Protein AF-A5ZPE4-F1 (afdb_monomer_lite)

Foldseek 3Di:
DPVVVLQVVLQVQLQVVCVVVPQPPWGWDDPPQAIEIEGQAQDDDPVRLVVSLVSSCVRVVHHSVRYHYHHDDVDDPDRPPDDPPPPPDDPDDDDDDDDDPDDDDDDDDDDDDDDDDD

Structure (mmCIF, N/CA/C/O backbone):
data_AF-A5ZPE4-F1
#
_entry.id   AF-A5ZPE4-F1
#
loop_
_atom_site.group_PDB
_atom_site.id
_atom_site.type_symbol
_atom_site.label_atom_id
_atom_site.label_alt_id
_atom_site.label_comp_id
_atom_site.label_asym_id
_atom_site.label_entity_id
_atom_site.label_seq_id
_atom_site.pdbx_PDB_ins_code
_atom_site.Cartn_x
_atom_site.Cartn_y
_atom_site.Cartn_z
_atom_site.occupancy
_atom_site.B_iso_or_equiv
_atom_site.auth_seq_id
_atom_site.auth_comp_id
_atom_site.auth_asym_id
_atom_site.auth_atom_id
_atom_site.pdbx_PDB_model_num
ATOM 1 N N . MET A 1 1 ? -8.474 10.513 23.363 1.00 57.41 1 MET A N 1
ATOM 2 C CA . MET A 1 1 ? -7.101 10.505 22.813 1.00 57.41 1 MET A CA 1
ATOM 3 C C . MET A 1 1 ? -6.744 9.119 22.255 1.00 57.41 1 MET A C 1
ATOM 5 O O . MET A 1 1 ? -5.637 8.667 22.477 1.00 57.41 1 MET A O 1
ATOM 9 N N . VAL A 1 2 ? -7.666 8.421 21.573 1.00 58.62 2 VAL A N 1
ATOM 10 C CA . VAL A 1 2 ? -7.453 7.013 21.153 1.00 58.62 2 VAL A CA 1
ATOM 11 C C . VAL A 1 2 ? -7.204 6.913 19.642 1.00 58.62 2 VAL A C 1
ATOM 13 O O . VAL A 1 2 ? -6.276 6.241 19.219 1.00 58.62 2 VAL A O 1
ATOM 16 N N . GLN A 1 3 ? -7.904 7.729 18.849 1.00 59.62 3 GLN A N 1
ATOM 17 C CA . GLN A 1 3 ? -7.822 7.690 17.381 1.00 59.62 3 GLN A CA 1
ATOM 18 C C . GLN A 1 3 ? -6.437 8.028 16.801 1.00 59.62 3 GLN A C 1
ATOM 20 O O . GLN A 1 3 ? -6.078 7.514 15.751 1.00 59.62 3 GLN A O 1
ATOM 25 N N . MET A 1 4 ? -5.641 8.867 17.475 1.00 63.00 4 MET A N 1
ATOM 26 C CA . MET A 1 4 ? -4.302 9.235 16.982 1.00 63.00 4 MET A CA 1
ATOM 27 C C . MET A 1 4 ? -3.289 8.094 17.139 1.00 63.00 4 MET A C 1
ATOM 29 O O . MET A 1 4 ? -2.335 8.022 16.379 1.00 63.00 4 MET A O 1
ATOM 33 N N . THR A 1 5 ? -3.494 7.192 18.103 1.00 71.75 5 THR A N 1
ATOM 34 C CA . THR A 1 5 ? -2.616 6.029 18.303 1.00 71.75 5 THR A CA 1
ATOM 35 C C . THR A 1 5 ? -2.948 4.920 17.313 1.00 71.75 5 THR A C 1
ATOM 37 O O . THR A 1 5 ? -2.042 4.318 16.751 1.00 71.75 5 THR A O 1
ATOM 40 N N . GLU A 1 6 ? -4.235 4.707 17.037 1.00 81.50 6 GLU A N 1
ATOM 41 C CA . GLU A 1 6 ? -4.687 3.666 16.110 1.00 81.50 6 GLU A CA 1
ATOM 42 C C . GLU A 1 6 ? -4.182 3.900 14.679 1.00 81.50 6 GLU A C 1
ATOM 44 O O . GLU A 1 6 ? -3.850 2.943 13.983 1.00 81.50 6 GLU A O 1
ATOM 49 N N . ILE A 1 7 ? -4.099 5.160 14.237 1.00 86.69 7 ILE A N 1
ATOM 50 C CA . ILE A 1 7 ? -3.554 5.506 12.917 1.00 86.69 7 ILE A CA 1
ATOM 51 C C . ILE A 1 7 ? -2.062 5.161 12.853 1.00 86.69 7 ILE A C 1
ATOM 53 O O . ILE A 1 7 ? -1.657 4.414 11.965 1.00 86.69 7 ILE A O 1
ATOM 57 N N . SER A 1 8 ? -1.271 5.598 13.836 1.00 87.69 8 SER A N 1
ATOM 58 C CA . SER A 1 8 ? 0.170 5.318 13.865 1.00 87.69 8 SER A CA 1
ATOM 59 C C . SER A 1 8 ? 0.504 3.831 14.010 1.00 87.69 8 SER A C 1
ATOM 61 O O . SER A 1 8 ? 1.482 3.357 13.439 1.00 87.69 8 SER A O 1
ATOM 63 N N . GLU A 1 9 ? -0.309 3.057 14.734 1.00 90.25 9 GLU A N 1
ATOM 64 C CA . GLU A 1 9 ? -0.143 1.599 14.802 1.00 90.25 9 GLU A CA 1
ATOM 65 C C . GLU A 1 9 ? -0.414 0.927 13.450 1.00 90.25 9 GLU A C 1
ATOM 67 O O . GLU A 1 9 ? 0.289 -0.013 13.068 1.00 90.25 9 GLU A O 1
ATOM 72 N N . LYS A 1 10 ? -1.421 1.405 12.709 1.00 91.56 10 LYS A N 1
ATOM 73 C CA . LYS A 1 10 ? -1.749 0.904 11.370 1.00 91.56 10 LYS A CA 1
ATOM 74 C C . LYS A 1 10 ? -0.679 1.265 10.340 1.00 91.56 10 LYS A C 1
ATOM 76 O O . LYS A 1 10 ? -0.350 0.399 9.531 1.00 91.56 10 LYS A O 1
ATOM 81 N N . GLU A 1 11 ? -0.141 2.485 10.390 1.00 92.44 11 GLU A N 1
ATOM 82 C CA . GLU A 1 11 ? 1.004 2.938 9.579 1.00 92.44 11 GLU A CA 1
ATOM 83 C C . GLU A 1 11 ? 2.192 1.999 9.774 1.00 92.44 11 GLU A C 1
ATOM 85 O O . GLU A 1 11 ? 2.601 1.315 8.837 1.00 92.44 11 GLU A O 1
ATOM 90 N N . ALA A 1 12 ? 2.649 1.850 11.021 1.00 92.31 12 ALA A N 1
ATOM 91 C CA . ALA A 1 12 ? 3.785 0.996 11.345 1.00 92.31 12 ALA A CA 1
ATOM 92 C C . ALA A 1 12 ? 3.551 -0.467 10.927 1.00 92.31 12 ALA A C 1
ATOM 94 O O . ALA A 1 12 ? 4.443 -1.129 10.400 1.00 92.31 12 ALA A O 1
ATOM 95 N N . ALA A 1 13 ? 2.337 -0.994 11.120 1.00 92.94 13 ALA A N 1
ATOM 96 C CA . ALA A 1 13 ? 2.007 -2.357 10.712 1.00 92.94 13 ALA A CA 1
ATOM 97 C C . ALA A 1 13 ? 1.986 -2.549 9.186 1.00 92.94 13 ALA A C 1
ATOM 99 O O . ALA A 1 13 ? 2.258 -3.658 8.715 1.00 92.94 13 ALA A O 1
ATOM 100 N N . ALA A 1 14 ? 1.618 -1.518 8.421 1.00 93.75 14 ALA A N 1
ATOM 101 C CA . ALA A 1 14 ? 1.666 -1.544 6.964 1.00 93.75 14 ALA A CA 1
ATOM 102 C C . ALA A 1 14 ? 3.118 -1.475 6.473 1.00 93.75 14 ALA A C 1
ATOM 104 O O . ALA A 1 14 ? 3.523 -2.353 5.714 1.00 93.75 14 ALA A O 1
ATOM 105 N N . GLU A 1 15 ? 3.913 -0.527 6.976 1.00 94.19 15 GLU A N 1
ATOM 106 C CA . GLU A 1 15 ? 5.339 -0.370 6.649 1.00 94.19 15 GLU A CA 1
ATOM 107 C C . GLU A 1 15 ? 6.129 -1.655 6.911 1.00 94.19 15 GLU A C 1
ATOM 109 O O . GLU A 1 15 ? 6.791 -2.170 6.013 1.00 94.19 15 GLU A O 1
ATOM 114 N N . MET A 1 16 ? 5.957 -2.273 8.084 1.00 94.00 16 MET A N 1
ATOM 115 C CA . MET A 1 16 ? 6.618 -3.542 8.410 1.00 94.00 16 MET A CA 1
ATOM 116 C C . MET A 1 16 ? 6.304 -4.665 7.411 1.00 94.00 16 MET A C 1
ATOM 118 O O . MET A 1 16 ? 7.143 -5.529 7.145 1.00 94.00 16 MET A O 1
ATOM 122 N N . LEU A 1 17 ? 5.076 -4.710 6.886 1.00 93.88 17 LEU A N 1
ATOM 123 C CA . LEU A 1 17 ? 4.707 -5.710 5.887 1.00 93.88 17 LEU A CA 1
ATOM 124 C C . LEU A 1 17 ? 5.238 -5.374 4.500 1.00 93.88 17 LEU A C 1
ATOM 126 O O . LEU A 1 17 ? 5.575 -6.299 3.765 1.00 93.88 17 LEU A O 1
ATOM 130 N N . LEU A 1 18 ? 5.292 -4.092 4.150 1.00 93.25 18 LEU A N 1
ATOM 131 C CA . LEU A 1 18 ? 5.890 -3.630 2.904 1.00 93.25 18 LEU A CA 1
ATOM 132 C C . LEU A 1 18 ? 7.384 -3.980 2.878 1.00 93.25 18 LEU A C 1
ATOM 134 O O . LEU A 1 18 ? 7.837 -4.638 1.941 1.00 93.25 18 LEU A O 1
ATOM 138 N N . GLU A 1 19 ? 8.113 -3.705 3.959 1.00 91.94 19 GLU A N 1
ATOM 139 C CA . GLU A 1 19 ? 9.517 -4.103 4.105 1.00 91.94 19 GLU A CA 1
ATOM 140 C C . GLU A 1 19 ? 9.699 -5.623 4.005 1.00 91.94 19 GLU A C 1
ATOM 142 O O . GLU A 1 19 ? 10.543 -6.110 3.253 1.00 91.94 19 GLU A O 1
ATOM 147 N N . ALA A 1 20 ? 8.857 -6.408 4.689 1.00 92.81 20 ALA A N 1
ATOM 148 C CA . ALA A 1 20 ? 8.918 -7.872 4.636 1.00 92.81 20 ALA A CA 1
ATOM 149 C C . ALA A 1 20 ? 8.652 -8.454 3.232 1.00 92.81 20 ALA A C 1
ATOM 151 O O . ALA A 1 20 ? 8.964 -9.620 2.976 1.00 92.81 20 ALA A O 1
ATOM 152 N N . LYS A 1 21 ? 8.046 -7.671 2.334 1.00 90.50 21 LYS A N 1
ATOM 153 C CA . LYS A 1 21 ? 7.793 -8.034 0.934 1.00 90.50 21 LYS A CA 1
ATOM 154 C C . LYS A 1 21 ? 8.904 -7.600 -0.019 1.00 90.50 21 LYS A C 1
ATOM 156 O O . LYS A 1 21 ? 8.886 -8.047 -1.161 1.00 90.50 21 LYS A O 1
ATOM 161 N N . GLY A 1 22 ? 9.870 -6.816 0.454 1.00 89.94 22 GLY A N 1
ATOM 162 C CA . GLY A 1 22 ? 10.980 -6.296 -0.343 1.00 89.94 22 GLY A CA 1
ATOM 163 C C . GLY A 1 22 ? 10.870 -4.809 -0.679 1.00 89.94 22 GLY A C 1
ATOM 164 O O . GLY A 1 22 ? 11.771 -4.288 -1.322 1.00 89.94 22 GLY A O 1
ATOM 165 N N . PHE A 1 23 ? 9.824 -4.111 -0.223 1.00 91.19 23 PHE A N 1
ATOM 166 C CA . PHE A 1 23 ? 9.705 -2.656 -0.363 1.00 91.19 23 PHE A CA 1
ATOM 167 C C . PHE A 1 23 ? 10.455 -1.964 0.784 1.00 91.19 23 PHE A C 1
ATOM 169 O O . PHE A 1 23 ? 9.853 -1.406 1.702 1.00 91.19 23 PHE A O 1
ATOM 176 N N . GLU A 1 24 ? 11.782 -2.085 0.786 1.00 89.44 24 GLU A N 1
ATOM 177 C CA . GLU A 1 24 ? 12.630 -1.505 1.832 1.00 89.44 24 GLU A CA 1
ATOM 178 C C . GLU A 1 24 ? 12.496 0.022 1.873 1.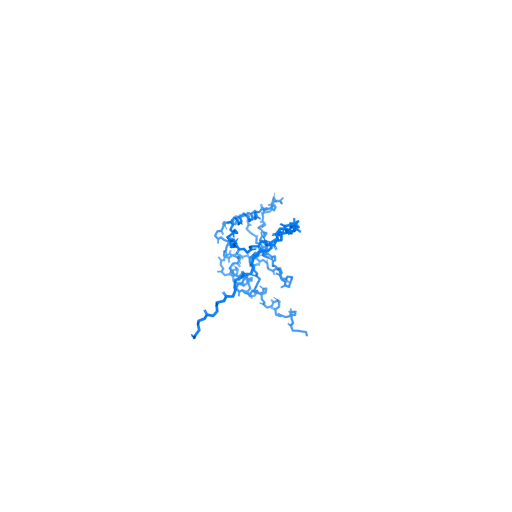00 89.44 24 GLU A C 1
ATOM 180 O O . GLU A 1 24 ? 12.491 0.682 0.837 1.00 89.44 24 GLU A O 1
ATOM 185 N N . ASN A 1 25 ? 12.445 0.596 3.080 1.00 89.69 25 ASN A N 1
ATOM 186 C CA . ASN A 1 25 ? 12.300 2.040 3.306 1.00 89.69 25 ASN A CA 1
ATOM 187 C C . ASN A 1 25 ? 11.023 2.652 2.689 1.00 89.69 25 ASN A C 1
ATOM 189 O O . ASN A 1 25 ? 10.983 3.857 2.429 1.00 89.69 25 ASN A O 1
ATOM 193 N N . ALA A 1 26 ? 9.987 1.844 2.444 1.00 91.38 26 ALA A N 1
ATOM 194 C CA . ALA A 1 26 ? 8.676 2.360 2.081 1.00 91.38 26 ALA A CA 1
ATOM 195 C C . ALA A 1 26 ? 8.044 3.085 3.277 1.00 91.38 26 ALA A C 1
ATOM 197 O O . ALA A 1 26 ? 8.046 2.568 4.393 1.00 91.38 26 ALA A O 1
ATOM 198 N N . ILE A 1 27 ? 7.485 4.266 3.027 1.00 92.44 27 ILE A N 1
ATOM 199 C CA . ILE A 1 27 ? 6.838 5.096 4.046 1.00 92.44 27 ILE A CA 1
ATOM 200 C C . ILE A 1 27 ? 5.346 5.160 3.760 1.00 92.44 27 ILE A C 1
ATOM 202 O O . ILE A 1 27 ? 4.945 5.389 2.616 1.00 92.44 27 ILE A O 1
ATOM 206 N N . VAL A 1 28 ? 4.530 4.986 4.797 1.00 92.88 28 VAL A N 1
ATOM 207 C CA . VAL A 1 28 ? 3.071 5.065 4.715 1.00 92.88 28 VAL A CA 1
ATOM 208 C C . VAL A 1 28 ? 2.590 6.225 5.572 1.00 92.88 28 VAL A C 1
ATOM 210 O O . VAL A 1 28 ? 2.809 6.256 6.780 1.00 92.88 28 VAL A O 1
ATOM 213 N N . ASN A 1 29 ? 1.885 7.165 4.953 1.00 91.56 29 ASN A N 1
ATOM 214 C CA . ASN A 1 29 ? 1.207 8.245 5.649 1.00 91.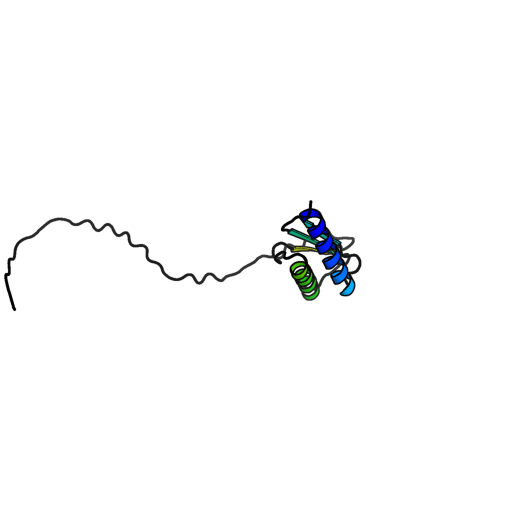56 29 ASN A CA 1
ATOM 215 C C . ASN A 1 29 ? -0.305 8.072 5.539 1.00 91.56 29 ASN A C 1
ATOM 217 O O . ASN A 1 29 ? -0.851 7.958 4.445 1.00 91.56 29 ASN A O 1
ATOM 221 N N . LEU A 1 30 ? -0.988 8.059 6.676 1.00 90.75 30 LEU A N 1
ATOM 222 C CA . LEU A 1 30 ? -2.433 7.939 6.752 1.00 90.75 30 LEU A CA 1
ATOM 223 C C . LEU A 1 30 ? -3.032 9.249 7.249 1.00 90.75 30 LEU A C 1
ATOM 225 O O . LEU A 1 30 ? -2.858 9.666 8.395 1.00 90.75 30 LEU A O 1
ATOM 229 N N . THR A 1 31 ? -3.838 9.867 6.397 1.00 88.19 31 THR A N 1
ATOM 230 C CA . THR A 1 31 ? -4.583 11.091 6.692 1.00 88.19 31 THR A CA 1
ATOM 231 C C . THR A 1 31 ? -6.065 10.768 6.865 1.00 88.19 31 THR A C 1
ATOM 233 O O . THR A 1 31 ? -6.934 11.215 6.124 1.00 88.19 31 THR A O 1
ATOM 236 N N . GLY A 1 32 ? -6.371 9.962 7.886 1.00 83.69 32 GLY A N 1
ATOM 237 C CA . GLY A 1 32 ? -7.738 9.565 8.235 1.00 83.69 32 GLY A CA 1
ATOM 238 C C . GLY A 1 32 ? -8.347 8.572 7.243 1.00 83.69 32 GLY A C 1
ATOM 239 O O . GLY A 1 32 ? -8.401 7.380 7.536 1.00 83.69 32 GLY A O 1
ATOM 240 N N . GLU A 1 33 ? -8.815 9.065 6.098 1.00 86.31 33 GLU A N 1
ATOM 241 C CA . GLU A 1 33 ? -9.503 8.276 5.061 1.00 86.31 33 GLU A CA 1
ATOM 242 C C . GLU A 1 33 ? -8.642 8.039 3.809 1.00 86.31 33 GLU A C 1
ATOM 244 O O . GLU A 1 33 ? -9.013 7.232 2.959 1.00 86.31 33 GLU A O 1
ATOM 249 N N . THR A 1 34 ? -7.486 8.698 3.716 1.00 90.25 34 THR A N 1
ATOM 250 C CA . THR A 1 34 ? -6.539 8.612 2.595 1.00 90.25 34 THR A CA 1
ATOM 251 C C . THR A 1 34 ? -5.197 8.037 3.032 1.00 90.25 34 THR A C 1
ATOM 253 O O . THR A 1 34 ? -4.792 8.194 4.190 1.00 90.25 34 THR A O 1
ATOM 256 N N . ALA A 1 35 ? -4.528 7.337 2.114 1.00 92.88 35 ALA A N 1
ATOM 257 C CA . ALA A 1 35 ? -3.214 6.748 2.332 1.00 92.88 35 ALA A CA 1
ATOM 258 C C . ALA A 1 35 ? -2.242 7.154 1.227 1.00 92.88 35 ALA A C 1
ATOM 260 O O . ALA A 1 35 ? -2.480 6.879 0.053 1.00 92.88 35 ALA A O 1
ATOM 261 N N . ASP A 1 36 ? -1.110 7.715 1.621 1.00 93.75 36 ASP A N 1
ATOM 262 C CA . ASP A 1 36 ? -0.007 8.039 0.732 1.00 93.75 36 ASP A CA 1
ATOM 263 C C . ASP A 1 36 ? 1.146 7.078 1.016 1.00 93.75 36 ASP A C 1
ATOM 265 O O . ASP A 1 36 ? 1.626 6.973 2.147 1.00 93.75 36 ASP A O 1
ATOM 269 N N . VAL A 1 37 ? 1.584 6.351 -0.009 1.00 92.62 37 VAL A N 1
ATOM 270 C CA . VAL A 1 37 ? 2.687 5.395 0.079 1.00 92.62 37 VAL A CA 1
ATOM 271 C C . VAL A 1 37 ? 3.829 5.880 -0.792 1.00 92.62 37 VAL A C 1
ATOM 273 O O . VAL A 1 37 ? 3.684 6.013 -2.007 1.00 92.62 37 VAL A O 1
ATOM 276 N N . VAL A 1 38 ? 4.984 6.109 -0.180 1.00 92.38 38 VAL A N 1
ATOM 277 C CA . VAL A 1 38 ? 6.210 6.476 -0.889 1.00 92.38 38 VAL A CA 1
ATOM 278 C C . VAL A 1 38 ? 7.132 5.271 -0.900 1.00 92.38 38 VAL A C 1
ATOM 280 O O . VAL A 1 38 ? 7.502 4.772 0.161 1.00 92.38 38 VAL A O 1
ATOM 283 N N . VAL A 1 39 ? 7.505 4.806 -2.091 1.00 91.56 39 VAL A N 1
ATOM 284 C CA . VAL A 1 39 ? 8.400 3.655 -2.256 1.00 91.56 39 VAL A CA 1
ATOM 285 C C . VAL A 1 39 ? 9.680 4.114 -2.946 1.00 91.56 39 VAL A C 1
ATOM 287 O O . VAL A 1 39 ? 9.599 4.670 -4.041 1.00 91.56 39 VAL A O 1
ATOM 290 N N . PRO A 1 40 ? 10.868 3.873 -2.367 1.00 89.06 40 PRO A N 1
ATOM 291 C CA . PRO A 1 40 ? 12.145 4.219 -2.981 1.00 89.06 40 PRO A CA 1
ATOM 292 C C . PRO A 1 40 ? 12.583 3.181 -4.027 1.00 89.06 40 PRO A C 1
ATOM 294 O O . PRO A 1 40 ? 13.732 2.749 -4.057 1.00 89.06 40 PRO A O 1
ATOM 297 N N . GLU A 1 41 ? 11.651 2.781 -4.891 1.00 84.25 41 GLU A N 1
ATOM 298 C CA . GLU A 1 41 ? 11.930 2.062 -6.129 1.00 84.25 41 GLU A CA 1
ATOM 299 C C . GLU A 1 41 ? 11.626 2.979 -7.312 1.00 84.25 41 GLU A C 1
ATOM 301 O O . GLU A 1 41 ? 10.617 3.689 -7.325 1.00 84.25 41 GLU A O 1
ATOM 306 N N . ALA A 1 42 ? 12.504 2.952 -8.316 1.00 78.00 42 ALA A N 1
ATOM 307 C CA . ALA A 1 42 ? 12.365 3.780 -9.509 1.00 78.00 42 ALA A CA 1
ATOM 308 C C . ALA A 1 42 ? 11.190 3.339 -10.393 1.00 78.00 42 ALA A C 1
ATOM 310 O O . ALA A 1 42 ? 10.547 4.173 -11.027 1.00 78.00 42 ALA A O 1
ATOM 311 N N . GLU A 1 43 ? 10.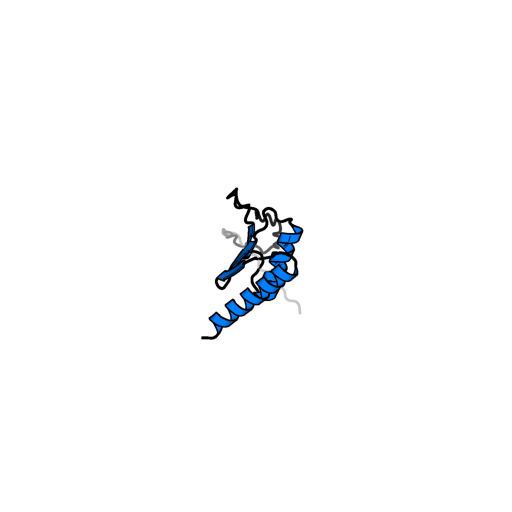910 2.037 -10.428 1.00 81.44 43 GLU A N 1
ATOM 312 C CA . GLU A 1 43 ? 9.846 1.446 -11.229 1.00 81.44 43 GLU A CA 1
ATOM 313 C C . GLU A 1 43 ? 9.097 0.420 -10.379 1.00 81.44 43 GLU A C 1
ATOM 315 O O . GLU A 1 43 ? 9.713 -0.409 -9.718 1.00 81.44 43 GLU A O 1
ATOM 320 N N . LEU A 1 44 ? 7.766 0.496 -10.405 1.00 86.19 44 LEU A N 1
ATOM 321 C CA . LEU A 1 44 ? 6.876 -0.466 -9.763 1.00 86.19 44 LEU A CA 1
ATOM 322 C C . LEU A 1 44 ? 6.036 -1.138 -10.841 1.00 86.19 44 LEU A C 1
ATOM 324 O O . LEU A 1 44 ? 5.255 -0.464 -11.519 1.00 86.19 44 LEU A O 1
ATOM 328 N N . GLU A 1 45 ? 6.167 -2.454 -10.967 1.00 89.94 45 GLU A N 1
ATOM 329 C CA . GLU A 1 45 ? 5.288 -3.264 -11.805 1.00 89.94 45 GLU A CA 1
ATOM 330 C C . GLU A 1 45 ? 3.850 -3.247 -11.259 1.00 89.94 45 GLU A C 1
ATOM 332 O O . GLU A 1 45 ? 3.623 -3.109 -10.053 1.00 89.94 45 GLU A O 1
ATOM 337 N N . ASP A 1 46 ? 2.857 -3.482 -12.119 1.00 89.69 46 ASP A N 1
ATOM 338 C CA . ASP A 1 46 ? 1.443 -3.540 -11.710 1.00 89.69 46 ASP A CA 1
ATOM 339 C C . ASP A 1 46 ? 1.197 -4.566 -10.596 1.00 89.69 46 ASP A C 1
ATOM 341 O O . ASP A 1 46 ? 0.412 -4.339 -9.675 1.00 89.69 46 ASP A O 1
ATOM 345 N N . ALA A 1 47 ? 1.922 -5.689 -10.629 1.00 90.56 47 ALA A N 1
ATOM 346 C CA . ALA A 1 47 ? 1.860 -6.700 -9.580 1.00 90.56 47 ALA A CA 1
ATOM 347 C C . ALA A 1 47 ? 2.382 -6.177 -8.231 1.00 90.56 47 ALA A C 1
ATOM 349 O O . ALA A 1 47 ? 1.834 -6.531 -7.187 1.00 90.56 47 ALA A O 1
ATOM 350 N N . GLN A 1 48 ? 3.421 -5.338 -8.241 1.00 91.75 48 GLN A N 1
ATOM 351 C CA . GLN A 1 48 ? 3.960 -4.707 -7.037 1.00 91.75 48 GLN A CA 1
ATOM 352 C C . GLN A 1 48 ? 2.995 -3.642 -6.508 1.00 91.75 48 GLN A C 1
ATOM 354 O O . GLN A 1 48 ? 2.687 -3.648 -5.317 1.00 91.75 48 GLN A O 1
ATOM 359 N N . ARG A 1 49 ? 2.442 -2.798 -7.389 1.00 91.38 49 ARG A N 1
ATOM 360 C CA . ARG A 1 49 ? 1.409 -1.809 -7.035 1.00 91.38 49 ARG A CA 1
ATOM 361 C C . ARG A 1 49 ? 0.200 -2.470 -6.378 1.00 91.38 49 ARG A C 1
ATOM 363 O O . ARG A 1 49 ? -0.163 -2.112 -5.261 1.00 91.38 49 ARG A O 1
ATOM 370 N N . ALA A 1 50 ? -0.335 -3.522 -6.995 1.00 93.12 50 ALA A N 1
ATOM 371 C CA . ALA A 1 50 ? -1.458 -4.279 -6.448 1.00 93.12 50 ALA A CA 1
ATOM 372 C C . ALA A 1 50 ? -1.143 -4.911 -5.078 1.00 93.12 50 ALA A C 1
ATOM 374 O O . ALA A 1 50 ? -2.011 -4.982 -4.206 1.00 93.12 50 ALA A O 1
ATOM 375 N N . GLN A 1 51 ? 0.097 -5.370 -4.857 1.00 93.69 51 GLN A N 1
ATOM 376 C CA . GLN A 1 51 ? 0.517 -5.883 -3.548 1.00 93.69 51 GLN A CA 1
ATOM 377 C C . GLN A 1 51 ? 0.550 -4.787 -2.483 1.00 93.69 51 GLN A C 1
ATOM 379 O O . GLN A 1 51 ? 0.098 -5.028 -1.362 1.00 93.69 51 GLN A O 1
ATOM 384 N N . ILE A 1 52 ? 1.066 -3.605 -2.821 1.00 93.31 52 ILE A N 1
ATOM 385 C CA . ILE A 1 52 ? 1.101 -2.451 -1.919 1.00 93.31 52 ILE A CA 1
ATOM 386 C C . ILE A 1 52 ? -0.329 -2.052 -1.534 1.00 93.31 52 ILE A C 1
ATOM 388 O O . ILE A 1 52 ? -0.639 -1.966 -0.343 1.00 93.31 52 ILE A O 1
ATOM 392 N N . GLU A 1 53 ? -1.224 -1.904 -2.514 1.00 93.50 53 GLU A N 1
ATOM 393 C CA . GLU A 1 53 ? -2.636 -1.569 -2.286 1.00 93.50 53 GLU A CA 1
ATOM 394 C C . GLU A 1 53 ? -3.338 -2.585 -1.377 1.00 93.50 53 GLU A C 1
ATOM 396 O O . GLU A 1 53 ? -4.021 -2.210 -0.423 1.00 93.50 53 GLU A O 1
ATOM 401 N N . ASP A 1 54 ? -3.153 -3.884 -1.629 1.00 94.81 54 ASP A N 1
ATOM 402 C CA . ASP A 1 54 ? -3.772 -4.948 -0.834 1.00 94.81 54 ASP A CA 1
ATOM 403 C C . ASP A 1 54 ? -3.267 -4.963 0.619 1.00 94.81 54 ASP A C 1
ATOM 405 O O . ASP A 1 54 ? -4.046 -5.170 1.559 1.00 94.81 54 ASP A O 1
ATOM 409 N N . ILE A 1 55 ? -1.971 -4.723 0.831 1.00 94.19 55 ILE A N 1
ATOM 410 C CA . ILE A 1 55 ? -1.378 -4.643 2.171 1.00 94.19 55 ILE A CA 1
ATOM 411 C C . ILE A 1 55 ? -1.958 -3.455 2.931 1.00 94.19 55 ILE A C 1
ATOM 413 O O . ILE A 1 55 ? -2.453 -3.636 4.050 1.00 94.19 55 ILE A O 1
ATOM 417 N N . VAL A 1 56 ? -1.938 -2.271 2.320 1.00 92.75 56 VAL A N 1
ATOM 418 C CA . VAL A 1 56 ? -2.429 -1.038 2.938 1.00 92.75 56 VAL A CA 1
ATOM 419 C C . VAL A 1 56 ? -3.919 -1.170 3.236 1.00 92.75 56 VAL A C 1
ATOM 421 O O . VAL A 1 56 ? -4.306 -1.046 4.395 1.00 92.75 56 VAL A O 1
ATOM 424 N N . LYS A 1 57 ? -4.744 -1.593 2.272 1.00 93.50 57 LYS A N 1
ATOM 425 C CA . LYS A 1 57 ? -6.177 -1.857 2.481 1.00 93.50 57 LYS A CA 1
ATOM 426 C C . LYS A 1 57 ? -6.439 -2.789 3.661 1.00 93.50 57 LYS A C 1
ATOM 428 O O . LYS A 1 57 ? -7.281 -2.501 4.512 1.00 93.50 57 LYS A O 1
ATOM 433 N N . ARG A 1 58 ? -5.724 -3.916 3.744 1.00 92.94 58 ARG A N 1
ATOM 434 C CA . ARG A 1 58 ? -5.925 -4.910 4.812 1.00 92.94 58 ARG A CA 1
ATOM 435 C C . ARG A 1 58 ? -5.528 -4.381 6.193 1.00 92.94 58 ARG A C 1
ATOM 437 O O . ARG A 1 58 ? -6.078 -4.849 7.189 1.00 92.94 58 ARG A O 1
ATOM 444 N N . LYS A 1 59 ? -4.560 -3.466 6.279 1.00 92.38 59 LYS A N 1
ATOM 445 C CA . LYS A 1 59 ? -4.069 -2.926 7.558 1.00 92.38 59 LYS A CA 1
ATOM 446 C C . LYS A 1 59 ? -4.805 -1.684 8.013 1.00 92.38 59 LYS A C 1
ATOM 448 O O . LYS A 1 59 ? -5.110 -1.560 9.197 1.00 92.38 59 LYS A O 1
ATOM 453 N N . THR A 1 60 ? -5.119 -0.798 7.086 1.00 89.56 60 THR A N 1
ATOM 454 C CA . THR A 1 60 ? -5.647 0.525 7.405 1.00 89.56 60 THR A CA 1
ATOM 455 C C . THR A 1 60 ? -7.169 0.552 7.322 1.00 89.56 60 THR A C 1
ATOM 457 O O . THR A 1 60 ? -7.811 1.219 8.139 1.00 89.56 60 THR A O 1
ATOM 460 N N . GLY A 1 61 ? -7.741 -0.264 6.428 1.00 90.00 61 GLY A N 1
ATOM 461 C CA . GLY A 1 61 ? -9.159 -0.270 6.074 1.00 90.00 61 GLY A CA 1
ATOM 462 C C . GLY A 1 61 ? -9.515 0.718 4.961 1.00 90.00 61 GLY A C 1
ATOM 463 O O . GLY A 1 61 ? -10.693 0.852 4.644 1.00 90.00 61 GLY A O 1
ATOM 464 N N . ILE A 1 62 ? -8.523 1.398 4.381 1.00 91.50 62 ILE A N 1
ATOM 465 C CA . ILE A 1 62 ? -8.715 2.382 3.313 1.00 91.50 62 ILE A CA 1
ATOM 466 C C . ILE A 1 62 ? -8.948 1.657 1.991 1.00 91.50 62 ILE A C 1
ATOM 468 O O . ILE A 1 62 ? -8.323 0.633 1.698 1.00 91.50 62 ILE A O 1
ATOM 472 N N . THR A 1 63 ? -9.902 2.151 1.210 1.00 92.44 63 THR A N 1
ATOM 473 C CA . THR A 1 63 ? -10.213 1.585 -0.098 1.00 92.44 63 THR A CA 1
ATOM 474 C C . THR A 1 63 ? -9.115 1.926 -1.108 1.00 92.44 63 THR A C 1
ATOM 476 O O . THR A 1 63 ? -8.517 2.992 -1.002 1.00 92.44 63 THR A O 1
ATOM 479 N N . PRO A 1 64 ? -8.836 1.054 -2.097 1.00 88.88 64 PRO A N 1
ATOM 480 C CA . PRO A 1 64 ? -7.753 1.269 -3.063 1.00 88.88 64 PRO A CA 1
ATOM 481 C C . PRO A 1 64 ? -7.834 2.603 -3.811 1.00 88.88 64 PRO A C 1
ATOM 483 O O . PRO A 1 64 ? -6.811 3.205 -4.093 1.00 88.88 64 PRO A O 1
ATOM 486 N N . GLU A 1 65 ? -9.049 3.100 -4.052 1.00 91.25 65 GLU A N 1
ATOM 487 C CA . GLU A 1 65 ? -9.309 4.402 -4.686 1.00 91.25 65 GLU A CA 1
ATOM 488 C C . GLU A 1 65 ? -8.704 5.601 -3.929 1.00 91.25 65 GLU A C 1
ATOM 490 O O . GLU A 1 65 ? -8.466 6.645 -4.527 1.00 91.25 65 GLU A O 1
ATOM 495 N N . ASN A 1 66 ? -8.440 5.445 -2.628 1.00 93.12 66 ASN A N 1
ATOM 496 C CA . ASN A 1 66 ? -7.872 6.470 -1.753 1.00 93.12 66 ASN A CA 1
ATOM 497 C C . ASN A 1 66 ? -6.398 6.194 -1.400 1.00 93.12 66 ASN A C 1
ATOM 499 O O . ASN A 1 66 ? -5.868 6.813 -0.473 1.00 93.12 66 ASN A O 1
ATOM 503 N N . ILE A 1 67 ? -5.752 5.239 -2.081 1.00 93.19 67 ILE A N 1
ATOM 504 C CA . ILE A 1 67 ? -4.344 4.884 -1.878 1.00 93.19 67 ILE A CA 1
ATOM 505 C C . ILE A 1 67 ? -3.527 5.440 -3.044 1.00 93.19 67 ILE A C 1
ATOM 507 O O . ILE A 1 67 ? -3.688 5.015 -4.183 1.00 93.19 67 ILE A O 1
ATOM 511 N N . VAL A 1 68 ? -2.613 6.364 -2.756 1.00 93.19 68 VAL A N 1
ATOM 512 C CA . VAL A 1 68 ? -1.714 6.954 -3.752 1.00 93.19 68 VAL A CA 1
ATOM 513 C C . VAL A 1 68 ? -0.315 6.380 -3.570 1.00 93.19 68 VAL A C 1
ATOM 515 O O . VAL A 1 68 ? 0.278 6.500 -2.500 1.00 93.19 68 VAL A O 1
ATOM 518 N N . ILE A 1 69 ? 0.231 5.765 -4.621 1.00 92.75 69 ILE A N 1
ATOM 519 C CA . ILE A 1 69 ? 1.579 5.184 -4.609 1.00 92.75 69 ILE A CA 1
ATOM 520 C C . ILE A 1 69 ? 2.520 6.070 -5.422 1.00 92.75 69 ILE A C 1
ATOM 522 O O . ILE A 1 69 ? 2.381 6.185 -6.641 1.00 92.75 69 ILE A O 1
ATOM 526 N N . THR A 1 70 ? 3.505 6.651 -4.741 1.00 91.75 70 THR A N 1
ATOM 527 C CA . THR A 1 70 ? 4.556 7.483 -5.335 1.00 91.75 70 THR A CA 1
ATOM 528 C C . THR A 1 70 ? 5.877 6.707 -5.368 1.00 91.75 70 THR A C 1
ATOM 530 O O . THR A 1 70 ? 6.551 6.615 -4.337 1.00 91.75 70 THR A O 1
ATOM 533 N N . PRO A 1 71 ? 6.263 6.126 -6.518 1.00 89.69 71 PRO A N 1
ATOM 534 C CA . PRO A 1 71 ? 7.612 5.605 -6.707 1.00 89.69 71 PRO A CA 1
ATOM 535 C C . PRO A 1 71 ? 8.613 6.764 -6.788 1.00 89.69 71 PRO A C 1
ATOM 537 O O . PRO A 1 71 ? 8.387 7.744 -7.499 1.00 89.69 71 PRO A O 1
ATOM 540 N N . LEU A 1 72 ? 9.722 6.664 -6.060 1.00 85.88 72 LEU A N 1
ATOM 541 C CA . LEU A 1 72 ? 10.795 7.650 -6.092 1.00 85.88 72 LEU A CA 1
ATOM 542 C C . LEU A 1 72 ? 11.872 7.190 -7.078 1.00 85.88 72 LEU A C 1
ATOM 544 O O . LEU A 1 72 ? 12.795 6.458 -6.728 1.00 85.88 72 LEU A O 1
ATOM 548 N N . ASN A 1 73 ? 11.782 7.670 -8.313 1.00 76.19 73 ASN A N 1
ATOM 549 C CA . ASN A 1 73 ? 12.935 7.706 -9.202 1.00 76.19 73 ASN A CA 1
ATOM 550 C C . ASN A 1 73 ? 13.710 8.998 -8.903 1.00 76.19 73 ASN A C 1
ATOM 552 O O . ASN A 1 73 ? 13.133 10.080 -9.002 1.00 76.19 73 ASN A O 1
ATOM 556 N N . GLU A 1 74 ? 15.003 8.927 -8.572 1.00 64.56 74 GLU A N 1
ATOM 557 C CA . GLU A 1 74 ? 15.850 10.092 -8.228 1.00 64.56 74 GLU A CA 1
ATOM 558 C C . GLU A 1 74 ? 16.033 11.121 -9.381 1.00 64.56 74 GLU A C 1
ATOM 560 O O . GLU A 1 74 ? 16.929 11.963 -9.333 1.00 64.56 74 GLU A O 1
ATOM 565 N N . GLY A 1 75 ? 15.199 11.105 -10.429 1.00 56.84 75 GLY A N 1
ATOM 566 C CA . GLY A 1 75 ? 15.375 11.959 -11.600 1.00 56.84 75 GLY A CA 1
ATOM 567 C C . GLY A 1 75 ? 14.166 12.271 -12.485 1.00 56.84 75 GLY A C 1
ATOM 568 O O . GLY A 1 75 ? 14.400 12.867 -13.532 1.00 56.84 75 GLY A O 1
ATOM 569 N N . ASN A 1 76 ? 12.916 11.930 -12.146 1.00 49.88 76 ASN A N 1
ATOM 570 C CA . ASN A 1 76 ? 11.782 12.326 -13.001 1.00 49.88 76 ASN A CA 1
ATOM 571 C C . ASN A 1 76 ? 10.459 12.430 -12.222 1.00 49.88 76 ASN A C 1
ATOM 573 O O . ASN A 1 76 ? 9.839 11.418 -11.905 1.00 49.88 76 ASN A O 1
ATOM 577 N N . ASP A 1 77 ? 10.046 13.665 -11.931 1.00 55.91 77 ASP A N 1
ATOM 578 C CA . ASP A 1 77 ? 8.719 14.027 -11.421 1.00 55.91 77 ASP A CA 1
ATOM 579 C C . ASP A 1 77 ? 7.701 13.883 -12.564 1.00 55.91 77 ASP A C 1
ATOM 581 O O . ASP A 1 77 ? 7.365 14.842 -13.251 1.00 55.91 77 ASP A O 1
ATOM 585 N N . GLU A 1 78 ? 7.267 12.655 -12.832 1.00 51.91 78 GLU A N 1
ATOM 586 C CA . GLU A 1 78 ? 6.097 12.396 -13.668 1.00 51.91 78 GLU A CA 1
ATOM 587 C C . GLU A 1 78 ? 5.168 11.478 -12.884 1.00 51.91 78 GLU A C 1
ATOM 589 O O . GLU A 1 78 ? 5.254 10.251 -12.934 1.00 51.91 78 GLU A O 1
ATOM 594 N N . ALA A 1 79 ? 4.293 12.114 -12.101 1.00 53.72 79 ALA A N 1
ATOM 595 C CA . ALA A 1 79 ? 3.125 11.483 -11.519 1.00 53.72 79 ALA A CA 1
ATOM 596 C C . ALA A 1 79 ? 2.366 10.755 -12.635 1.00 53.72 79 ALA A C 1
ATOM 598 O O . ALA A 1 79 ? 1.734 11.381 -13.488 1.00 53.72 79 ALA A O 1
ATOM 599 N N . ALA A 1 80 ? 2.464 9.427 -12.638 1.00 53.53 80 ALA A N 1
ATOM 600 C CA . ALA A 1 80 ? 1.638 8.567 -13.461 1.00 53.53 80 ALA A CA 1
ATOM 601 C C . ALA A 1 80 ? 0.180 8.761 -13.027 1.00 53.53 80 ALA A C 1
ATOM 603 O O . ALA A 1 80 ? -0.300 8.157 -12.070 1.00 53.53 80 ALA A O 1
ATOM 604 N N . THR A 1 81 ? -0.508 9.665 -13.718 1.00 48.34 81 THR A N 1
ATOM 605 C CA . THR A 1 81 ? -1.960 9.737 -13.754 1.00 48.34 81 THR A CA 1
ATOM 606 C C . THR A 1 81 ? -2.445 8.506 -14.507 1.00 48.34 81 THR A C 1
ATOM 608 O O . THR A 1 81 ? -2.514 8.526 -15.733 1.00 48.34 81 THR A O 1
ATOM 611 N N . ASP A 1 82 ? -2.756 7.428 -13.800 1.00 57.22 82 ASP A N 1
ATOM 612 C CA . ASP A 1 82 ? -3.550 6.360 -14.394 1.00 57.22 82 ASP A CA 1
ATOM 613 C C . ASP A 1 82 ? -4.627 5.901 -13.424 1.00 57.22 82 ASP A C 1
ATOM 615 O O . ASP A 1 82 ? -4.426 5.026 -12.590 1.00 57.22 82 ASP A O 1
ATOM 619 N N . THR A 1 83 ? -5.785 6.552 -13.519 1.00 43.38 83 THR A N 1
ATOM 620 C CA . THR A 1 83 ? -7.074 5.888 -13.312 1.00 43.38 83 THR A CA 1
ATOM 621 C C . THR A 1 83 ? -8.144 6.653 -14.097 1.00 43.38 83 THR A C 1
ATOM 623 O O . THR A 1 83 ? -9.004 7.331 -13.535 1.00 43.38 83 THR A O 1
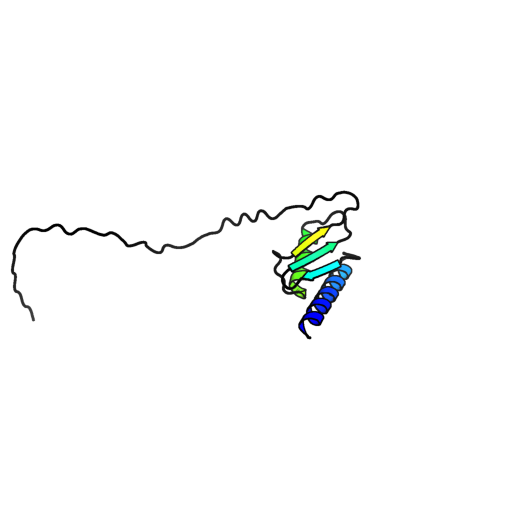ATOM 626 N N . THR A 1 84 ? -8.116 6.544 -15.429 1.00 44.47 84 THR A N 1
ATOM 627 C CA . THR A 1 84 ? -9.373 6.618 -16.188 1.00 44.47 84 THR A CA 1
ATOM 628 C C . THR A 1 84 ? -10.136 5.341 -15.858 1.00 44.47 84 THR A C 1
ATOM 630 O O . THR A 1 84 ? -9.932 4.287 -16.451 1.00 44.47 84 THR A O 1
ATOM 633 N N . SER A 1 85 ? -10.977 5.429 -14.831 1.00 45.41 85 SER A N 1
ATOM 634 C CA . SER A 1 85 ? -11.967 4.409 -14.514 1.00 45.41 85 SER A CA 1
ATOM 635 C C . SER A 1 85 ? -13.104 4.529 -15.532 1.00 45.41 85 SER A C 1
ATOM 637 O O . SER A 1 85 ? -14.113 5.186 -15.285 1.00 45.41 85 SER A O 1
ATOM 639 N N . GLU A 1 86 ? -12.934 3.937 -16.714 1.00 46.66 86 GLU A N 1
ATOM 640 C CA . GLU A 1 86 ? -14.060 3.606 -17.591 1.00 46.66 86 GLU A CA 1
ATOM 641 C C . GLU A 1 86 ? -14.706 2.316 -17.064 1.00 46.66 86 GLU A C 1
ATOM 643 O O . GLU A 1 86 ? -14.475 1.219 -17.567 1.00 46.66 86 GLU A O 1
ATOM 648 N N . SER A 1 87 ? -15.512 2.442 -16.005 1.00 40.56 87 SER A N 1
ATOM 649 C CA . SER A 1 87 ? -16.570 1.466 -15.729 1.00 40.56 87 SER A CA 1
ATOM 650 C C . SER A 1 87 ? -17.780 1.815 -16.588 1.00 40.56 87 SER A C 1
ATOM 652 O O . SER A 1 87 ? -18.671 2.547 -16.163 1.00 40.56 87 SER A O 1
ATOM 654 N N . ASP A 1 88 ? -17.800 1.284 -17.810 1.00 45.94 88 ASP A N 1
ATOM 655 C CA . ASP A 1 88 ? -19.042 1.058 -18.546 1.00 45.94 88 ASP A CA 1
ATOM 656 C C . ASP A 1 88 ? -19.757 -0.120 -17.866 1.00 45.94 88 ASP A C 1
ATOM 658 O O . ASP A 1 88 ? -19.286 -1.260 -17.880 1.00 45.94 88 ASP A O 1
ATOM 662 N N . GLY A 1 89 ? -20.832 0.185 -17.144 1.00 49.88 89 GLY A N 1
ATOM 663 C CA . GLY A 1 89 ? -21.508 -0.794 -16.303 1.00 49.88 89 GLY A CA 1
ATOM 664 C C . GLY A 1 89 ? -22.726 -0.237 -15.584 1.00 49.88 89 GLY A C 1
ATOM 665 O O . GLY A 1 89 ? -22.879 -0.455 -14.385 1.00 49.88 89 GLY A O 1
ATOM 666 N N . GLU A 1 90 ? -23.601 0.473 -16.296 1.00 46.75 90 GLU A N 1
ATOM 667 C CA . GLU A 1 90 ? -24.920 0.846 -15.779 1.00 46.75 90 GLU A CA 1
ATOM 668 C C . GLU A 1 90 ? -26.020 0.043 -16.483 1.00 46.75 90 GLU A C 1
ATOM 670 O O . GLU A 1 90 ? -26.672 0.496 -17.420 1.00 46.75 90 GLU A O 1
ATOM 675 N N . GLU A 1 91 ? -26.259 -1.171 -15.988 1.00 47.75 91 GLU A N 1
ATOM 676 C CA . GLU A 1 91 ? -27.545 -1.844 -16.158 1.00 47.75 91 GLU A CA 1
ATOM 677 C C . GLU A 1 91 ? -28.492 -1.297 -15.073 1.00 47.75 91 GLU A C 1
ATOM 679 O O . GLU A 1 91 ? -28.379 -1.642 -13.892 1.00 47.75 91 GLU A O 1
ATOM 684 N N . LYS A 1 92 ? -29.403 -0.388 -15.444 1.00 56.19 92 LYS A N 1
ATOM 685 C CA . LYS A 1 92 ? -30.485 0.095 -14.570 1.00 56.19 92 LYS A CA 1
ATOM 686 C C . LYS A 1 92 ? -31.824 0.017 -15.303 1.00 56.19 92 LYS A C 1
ATOM 688 O O . LYS A 1 92 ? -32.152 0.815 -16.172 1.00 56.19 92 LYS A O 1
ATOM 693 N N . THR A 1 93 ? -32.545 -1.018 -14.897 1.00 42.38 93 THR A N 1
ATOM 694 C CA . THR A 1 93 ? -33.957 -1.348 -15.057 1.00 42.38 93 THR A CA 1
ATOM 695 C C . THR A 1 93 ? -34.925 -0.159 -15.097 1.00 42.38 93 THR A C 1
ATOM 697 O O . THR A 1 93 ? -34.864 0.754 -14.280 1.00 42.38 93 THR A O 1
ATOM 700 N N . ASP A 1 94 ? -35.845 -0.290 -16.053 1.00 47.59 94 ASP A N 1
ATOM 701 C CA . ASP A 1 94 ? -37.183 0.285 -16.233 1.00 47.59 94 ASP A CA 1
ATOM 702 C C . ASP A 1 94 ? -37.927 0.702 -14.951 1.00 47.59 94 ASP A C 1
ATOM 704 O O . ASP A 1 94 ? -38.290 -0.178 -14.180 1.00 47.59 94 ASP A O 1
ATOM 708 N N . GLU A 1 95 ? -38.238 2.000 -14.787 1.00 52.09 95 GLU A N 1
ATOM 709 C CA . GLU A 1 95 ? -39.379 2.498 -13.989 1.00 52.09 95 GLU A CA 1
ATOM 710 C C . GLU A 1 95 ? -39.947 3.811 -14.587 1.00 52.09 95 GLU A C 1
ATOM 712 O O . GLU A 1 95 ? -39.569 4.927 -14.242 1.00 52.09 95 GLU A O 1
ATOM 717 N N . GLN A 1 96 ? -40.837 3.628 -15.566 1.00 45.41 96 GLN A N 1
ATOM 718 C CA . GLN A 1 96 ? -42.049 4.398 -15.903 1.00 45.41 96 GLN A CA 1
ATOM 719 C C . GLN A 1 96 ? -42.154 5.882 -15.471 1.00 45.41 96 GLN A C 1
ATOM 721 O O . GLN A 1 96 ? -42.498 6.211 -14.337 1.00 45.41 96 GLN A O 1
ATOM 726 N N . GLN A 1 97 ? -42.060 6.787 -16.453 1.00 48.94 97 GLN A N 1
ATOM 727 C CA . GLN A 1 97 ? -42.690 8.111 -16.397 1.00 48.94 97 GLN A CA 1
ATOM 728 C C . GLN A 1 97 ? -44.144 8.005 -16.877 1.00 48.94 97 GLN A C 1
ATOM 730 O O . GLN A 1 97 ? -44.399 7.803 -18.064 1.00 48.94 97 GLN A O 1
ATOM 735 N N . THR A 1 98 ? -45.109 8.186 -15.978 1.00 44.56 98 THR A N 1
ATOM 736 C CA . THR A 1 98 ? -46.505 8.438 -16.354 1.00 44.56 98 THR A CA 1
ATOM 737 C C . THR A 1 98 ? -46.872 9.870 -16.004 1.00 44.56 98 THR A C 1
ATOM 739 O O . THR A 1 98 ? -47.219 10.152 -14.865 1.00 44.56 98 THR A O 1
ATOM 742 N N . ASP A 1 99 ? -46.849 10.762 -16.988 1.00 46.81 99 ASP A N 1
ATOM 743 C CA . ASP A 1 99 ? -47.638 11.992 -16.919 1.00 46.81 99 ASP A CA 1
ATOM 744 C C . ASP A 1 99 ? -48.065 12.392 -18.335 1.00 46.81 99 ASP A C 1
ATOM 746 O O . ASP A 1 99 ? -47.432 13.180 -19.033 1.00 46.81 99 ASP A O 1
ATOM 750 N N . THR A 1 100 ? -49.134 11.751 -18.812 1.00 48.50 100 THR A N 1
ATOM 751 C CA . THR A 1 100 ? -49.876 12.214 -19.987 1.00 48.50 100 THR A CA 1
ATOM 752 C C . THR A 1 100 ? -51.170 12.839 -19.489 1.00 48.50 100 THR A C 1
ATOM 754 O O . THR A 1 100 ? -52.161 12.148 -19.254 1.00 48.50 100 THR A O 1
ATOM 757 N N . TYR A 1 101 ? -51.153 14.163 -19.340 1.00 51.84 101 TYR A N 1
ATOM 758 C CA . TYR A 1 101 ? -52.359 14.976 -19.245 1.00 51.84 101 TYR A CA 1
ATOM 759 C C . TYR A 1 101 ? -53.138 14.831 -20.553 1.00 51.84 101 TYR A C 1
ATOM 761 O O . TYR A 1 101 ? -52.810 15.448 -21.565 1.00 51.84 101 TYR A O 1
ATOM 769 N N . ARG A 1 102 ? -54.151 13.962 -20.546 1.00 50.75 102 ARG A N 1
ATOM 770 C CA . ARG A 1 102 ? -55.105 13.831 -21.643 1.00 50.75 102 ARG A CA 1
ATOM 771 C C . ARG A 1 102 ? -56.319 14.696 -21.333 1.00 50.75 102 ARG A C 1
ATOM 773 O O . ARG A 1 102 ? -57.136 14.372 -20.476 1.00 50.75 102 ARG A O 1
ATOM 780 N N . GLU A 1 103 ? -56.396 15.799 -22.053 1.00 47.09 103 GLU A N 1
ATOM 781 C CA . GLU A 1 103 ? -57.519 16.724 -22.107 1.00 47.09 103 GLU A CA 1
ATOM 782 C C . GLU A 1 103 ? -58.774 15.954 -22.565 1.00 47.09 103 GLU A C 1
ATOM 784 O O . GLU A 1 103 ? -58.775 15.321 -23.624 1.00 47.09 103 GLU A O 1
ATOM 789 N N . GLN A 1 104 ? -59.828 15.937 -21.743 1.00 47.94 104 GLN A N 1
ATOM 790 C CA . GLN A 1 104 ? -61.132 15.393 -22.126 1.00 47.94 104 GLN A CA 1
ATOM 791 C C . GLN A 1 104 ? -62.012 16.525 -22.655 1.00 47.94 104 GLN A C 1
ATOM 793 O O . GLN A 1 104 ? -62.645 17.256 -21.895 1.00 47.94 104 GLN A O 1
ATOM 798 N N . GLU A 1 105 ? -62.057 16.641 -23.977 1.00 46.03 105 GLU A N 1
ATOM 799 C CA . GLU A 1 105 ? -63.093 17.386 -24.681 1.00 46.03 105 GLU A CA 1
ATOM 800 C C . GLU A 1 105 ? -64.398 16.565 -24.673 1.00 46.03 105 GLU A C 1
ATOM 802 O O . GLU A 1 105 ? -64.479 15.467 -25.219 1.00 46.03 105 GLU A O 1
ATOM 807 N N . THR A 1 106 ? -65.392 17.102 -23.965 1.00 45.78 106 THR A N 1
ATOM 808 C CA . THR A 1 106 ? -66.830 17.157 -24.297 1.00 45.78 106 THR A CA 1
ATOM 809 C C . THR A 1 106 ? -67.319 16.392 -25.544 1.00 45.78 106 THR A C 1
ATOM 811 O O . THR A 1 106 ? -66.903 16.712 -26.654 1.00 45.78 106 THR A O 1
ATOM 814 N N . SER A 1 107 ? -68.356 15.550 -25.371 1.00 46.19 107 SER A N 1
ATOM 815 C CA . SER A 1 107 ? -69.628 15.556 -26.143 1.00 46.19 107 SER A CA 1
ATOM 816 C C . SER A 1 107 ? -70.197 14.152 -26.410 1.00 46.19 107 SER A C 1
ATOM 818 O O . SER A 1 107 ? -69.524 13.318 -27.007 1.00 46.19 107 SER A O 1
ATOM 820 N N . GLY A 1 108 ? -71.490 13.970 -26.115 1.00 44.06 108 GLY A N 1
ATOM 821 C CA . GLY A 1 108 ? -72.365 12.956 -26.729 1.00 44.06 108 GLY A CA 1
ATOM 822 C C . GLY A 1 108 ? -72.660 11.759 -25.820 1.00 44.06 108 GLY A C 1
ATOM 823 O O . GLY A 1 108 ? -71.831 10.871 -25.698 1.00 44.06 108 GLY A O 1
ATOM 824 N N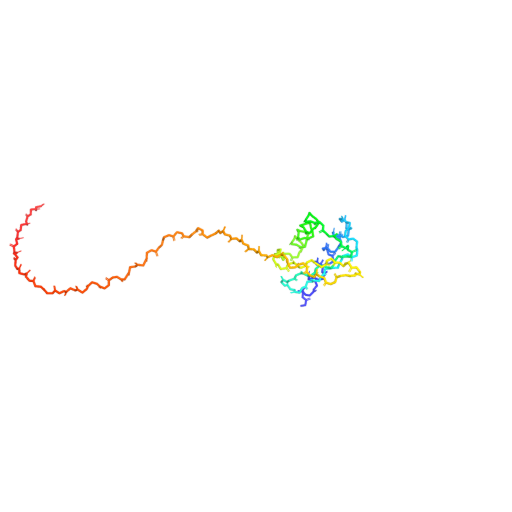 . GL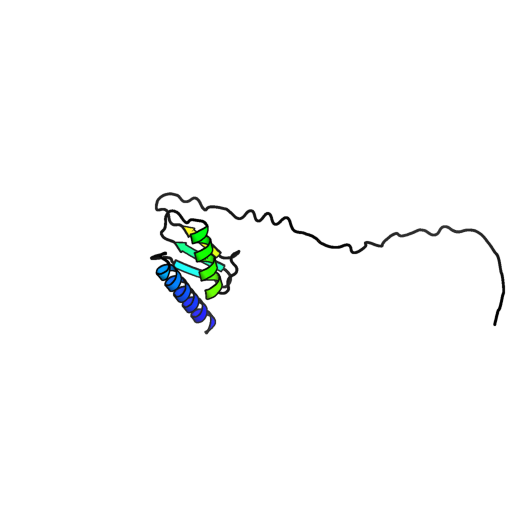U A 1 109 ? -73.711 11.792 -25.001 1.00 44.66 109 GLU A N 1
ATOM 825 C CA . GLU A 1 109 ? -75.112 11.454 -25.329 1.00 44.66 109 GLU A CA 1
ATOM 826 C C . GLU A 1 109 ? -75.443 9.991 -24.962 1.00 44.66 109 GLU A C 1
ATOM 828 O O . GLU A 1 109 ? -74.774 9.055 -25.386 1.00 44.66 109 GLU A O 1
ATOM 833 N N . ASP A 1 110 ? -76.439 9.873 -24.076 1.00 51.00 110 ASP A N 1
ATOM 834 C CA . ASP A 1 110 ? -77.342 8.758 -23.765 1.00 51.00 110 ASP A CA 1
ATOM 835 C C . ASP A 1 110 ? -77.056 7.356 -24.336 1.00 51.00 110 ASP A C 1
ATOM 837 O O . ASP A 1 110 ? -77.073 7.150 -25.543 1.00 51.00 110 ASP A O 1
ATOM 841 N N . ILE A 1 111 ? -77.006 6.354 -23.447 1.00 50.88 111 ILE A N 1
ATOM 842 C CA . ILE A 1 111 ? -78.017 5.281 -23.430 1.00 50.88 111 ILE A CA 1
ATOM 843 C C . ILE A 1 111 ? -78.025 4.554 -22.079 1.00 50.88 111 ILE A C 1
ATOM 845 O O . ILE A 1 111 ? -77.041 3.975 -21.623 1.00 50.88 111 ILE A O 1
ATOM 849 N N . VAL A 1 112 ? -79.203 4.576 -21.467 1.00 54.69 112 VAL A N 1
ATOM 850 C CA . VAL A 1 112 ? -79.648 3.755 -20.341 1.00 54.69 112 VAL A CA 1
ATOM 851 C C . VAL A 1 112 ? -79.772 2.293 -20.782 1.00 54.69 112 VAL A C 1
ATOM 853 O O . VAL A 1 112 ? -80.484 2.016 -21.745 1.00 54.69 112 VAL A O 1
ATOM 856 N N . THR A 1 113 ? -79.189 1.351 -20.037 1.00 59.16 113 THR A N 1
ATOM 857 C CA . THR A 1 113 ? -79.671 -0.042 -20.006 1.00 59.16 113 THR A CA 1
ATOM 858 C C . THR A 1 113 ? -79.539 -0.620 -18.600 1.00 59.16 113 THR A C 1
ATOM 860 O O . THR A 1 113 ? -78.445 -0.952 -18.146 1.00 59.16 113 THR A O 1
ATOM 863 N N . GLU A 1 114 ? -80.686 -0.721 -17.927 1.00 60.75 114 GLU A N 1
ATOM 864 C CA . GLU A 1 114 ? -80.953 -1.630 -16.807 1.00 60.75 114 GLU A CA 1
ATOM 865 C C . GLU A 1 114 ? -80.700 -3.103 -17.187 1.00 60.75 114 GLU A C 1
ATOM 867 O O . GLU A 1 114 ? -80.851 -3.490 -18.346 1.00 60.75 114 GLU A O 1
ATOM 872 N N . GLY A 1 115 ? -80.401 -3.935 -16.182 1.00 50.53 115 GLY A N 1
ATOM 873 C CA . GLY A 1 115 ? -80.352 -5.404 -16.269 1.00 50.53 115 GLY A CA 1
ATOM 874 C C . GLY A 1 115 ? -79.303 -5.956 -15.300 1.00 50.53 115 GLY A C 1
ATOM 875 O O . GLY A 1 115 ? -78.126 -5.973 -15.633 1.00 50.53 115 GLY A O 1
ATOM 876 N N . ILE A 1 116 ? -79.604 -6.186 -14.014 1.00 57.41 116 ILE A N 1
ATOM 877 C CA . ILE A 1 116 ? -80.327 -7.349 -13.446 1.00 57.41 116 ILE A CA 1
ATOM 878 C C . ILE A 1 116 ? -79.734 -8.673 -13.940 1.00 57.41 116 ILE A C 1
ATOM 880 O O . ILE A 1 116 ? -79.735 -8.873 -15.142 1.00 57.41 116 ILE A O 1
ATOM 884 N N . TYR A 1 117 ? -79.263 -9.526 -13.018 1.00 53.00 117 TYR A N 1
ATOM 885 C CA . TYR A 1 117 ? -79.366 -11.006 -12.949 1.00 53.00 117 TYR A CA 1
ATOM 886 C C . TYR A 1 117 ? -78.409 -11.465 -11.823 1.00 53.00 117 TYR A C 1
ATOM 888 O O . TYR A 1 117 ? -77.197 -11.352 -11.979 1.00 53.00 117 TYR A O 1
ATOM 896 N N . ASP A 1 118 ? -78.910 -11.547 -10.586 1.00 55.44 118 ASP A N 1
ATOM 897 C CA . ASP A 1 118 ? -79.382 -12.731 -9.814 1.00 55.44 118 ASP A CA 1
ATOM 898 C C . ASP A 1 118 ? -78.288 -13.279 -8.880 1.00 55.44 118 ASP A C 1
ATOM 900 O O . ASP A 1 118 ? -77.236 -13.736 -9.379 1.00 55.44 118 ASP A O 1
#

Radius of gyration: 31.04 Å; chains: 1; bounding box: 97×30×50 Å

Organism: NCBI:txid411459

Sequence (118 aa):
MVQMTEISEKEAAAEMLLEAKGFENAIVNLTGETADVVVPEAELEDAQRAQIEDIVKRKTGITPENIVITPLNEGNDEAATDTTSESDGEEKTDEQQTDTYREQETSGEDIVTEGIYD

InterPro domains:
  IPR024232 Stage III sporulation protein AH-like [PF12685] (1-69)
  IPR038503 Stage III sporulation protein AH-like superfamily [G3DSA:1.10.287.4300] (1-72)

Secondary structure (DSSP, 8-state):
--HHHHHHHHHHHHHHHHHHHT-TT-EEEEETTEEEEEE--S---HHHHHHHHHHHHHHH---GGGEEEEE--TT-------------------------------------------

pLDDT: mean 73.89, std 20.04, range [40.56, 94.81]